Protein AF-A0A2E3DXV4-F1 (afdb_monomer_lite)

Structure (mmCIF, N/CA/C/O backbone):
data_AF-A0A2E3DXV4-F1
#
_entry.id   AF-A0A2E3DXV4-F1
#
loop_
_atom_site.group_PDB
_atom_site.id
_atom_site.type_symbol
_atom_site.label_atom_id
_atom_site.label_alt_id
_atom_site.label_comp_id
_atom_site.label_asym_id
_atom_site.label_entity_id
_atom_site.label_seq_id
_atom_site.pdbx_PDB_ins_code
_atom_site.Cartn_x
_atom_site.Cartn_y
_atom_site.Cartn_z
_atom_site.occupancy
_atom_site.B_iso_or_equiv
_atom_site.auth_seq_id
_atom_site.auth_comp_id
_atom_site.auth_asym_id
_atom_site.auth_atom_id
_atom_site.pdbx_PDB_model_num
ATOM 1 N N . MET A 1 1 ? -8.203 -9.265 20.233 1.00 44.47 1 MET A N 1
ATOM 2 C CA . MET A 1 1 ? -8.047 -9.547 18.787 1.00 44.47 1 MET A CA 1
ATOM 3 C C . MET A 1 1 ? -6.842 -8.768 18.284 1.00 44.47 1 MET A C 1
ATOM 5 O O . MET A 1 1 ? -6.758 -7.587 18.599 1.00 44.47 1 MET A O 1
ATOM 9 N N . LYS A 1 2 ? -5.885 -9.401 17.589 1.00 54.03 2 LYS A N 1
ATOM 10 C CA . LYS A 1 2 ? -4.787 -8.657 16.944 1.00 54.03 2 LYS A CA 1
ATOM 11 C C . LYS A 1 2 ? -5.381 -7.804 15.813 1.00 54.03 2 LYS A C 1
ATOM 13 O O . LYS A 1 2 ? -6.219 -8.333 15.081 1.00 54.03 2 LYS A O 1
ATOM 18 N N . PRO A 1 3 ? -5.008 -6.521 15.680 1.00 63.75 3 PRO A N 1
ATOM 19 C CA . PRO A 1 3 ? -5.442 -5.724 14.542 1.00 63.75 3 PRO A CA 1
ATOM 20 C C . PRO A 1 3 ? -4.912 -6.378 13.263 1.00 63.75 3 PRO A C 1
ATOM 22 O O . PRO A 1 3 ? -3.746 -6.765 13.198 1.00 63.75 3 PRO A O 1
ATOM 25 N N . LYS A 1 4 ? -5.797 -6.563 12.279 1.00 72.19 4 LYS A N 1
ATOM 26 C CA . LYS A 1 4 ? -5.457 -7.198 10.999 1.00 72.19 4 LYS A CA 1
ATOM 27 C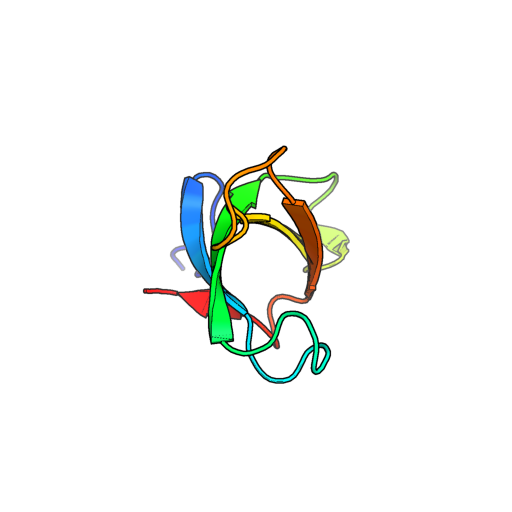 C . LYS A 1 4 ? -4.479 -6.332 10.195 1.00 72.19 4 LYS A C 1
ATOM 29 O O . LYS A 1 4 ? -3.659 -6.875 9.471 1.00 72.19 4 LYS A O 1
ATOM 34 N N . PHE A 1 5 ? -4.529 -5.017 10.398 1.00 78.81 5 PHE A N 1
ATOM 35 C CA . PHE A 1 5 ? -3.689 -4.018 9.749 1.00 78.81 5 PHE A CA 1
ATOM 36 C C . PHE A 1 5 ? -3.017 -3.124 10.799 1.00 78.81 5 PHE A C 1
ATOM 38 O O . PHE A 1 5 ? -3.620 -2.778 11.819 1.00 78.81 5 PHE A O 1
ATOM 45 N N . PHE A 1 6 ? -1.750 -2.786 10.575 1.00 82.75 6 PHE A N 1
ATOM 46 C CA . PHE A 1 6 ? -0.949 -1.916 11.438 1.00 82.75 6 PHE A CA 1
ATOM 47 C C . PHE A 1 6 ? 0.060 -1.128 10.594 1.00 82.75 6 PHE A C 1
ATOM 49 O O . PHE A 1 6 ? 0.368 -1.518 9.469 1.00 82.75 6 PHE A O 1
ATOM 56 N N . GLU A 1 7 ? 0.574 -0.020 11.123 1.00 85.00 7 GLU A N 1
ATOM 57 C CA . GLU A 1 7 ? 1.614 0.766 10.452 1.00 85.00 7 GLU A CA 1
ATOM 58 C C . GLU A 1 7 ? 2.871 -0.075 10.200 1.00 85.00 7 GLU A C 1
ATOM 60 O O . GLU A 1 7 ? 3.311 -0.826 11.068 1.00 85.00 7 GLU A O 1
ATOM 65 N N . GLY A 1 8 ? 3.437 0.021 9.001 1.00 85.06 8 GLY A N 1
ATOM 66 C CA . GLY A 1 8 ? 4.543 -0.828 8.563 1.00 85.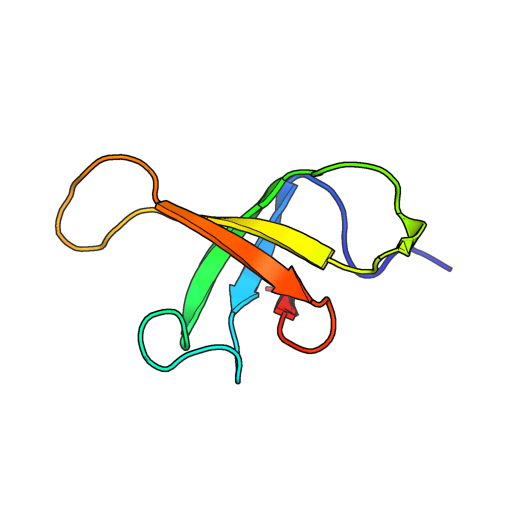06 8 GLY A CA 1
ATOM 67 C C . GLY A 1 8 ? 4.103 -2.179 7.989 1.00 85.06 8 GLY A C 1
ATOM 68 O O . GLY A 1 8 ? 4.940 -2.928 7.489 1.00 85.06 8 GLY A O 1
ATOM 69 N N . CYS A 1 9 ? 2.808 -2.513 8.021 1.00 87.81 9 CYS A N 1
ATOM 70 C CA . CYS A 1 9 ? 2.303 -3.753 7.440 1.00 87.81 9 CYS A CA 1
ATOM 71 C C . CYS A 1 9 ? 2.414 -3.717 5.911 1.00 87.81 9 CYS A C 1
ATOM 73 O O . CYS A 1 9 ? 2.016 -2.744 5.266 1.00 87.81 9 CYS A O 1
ATOM 75 N N . LYS A 1 10 ? 2.950 -4.792 5.328 1.00 90.50 10 LYS A N 1
ATOM 76 C CA . LYS A 1 10 ? 3.019 -4.959 3.880 1.00 90.50 10 LYS A CA 1
ATOM 77 C C . LYS A 1 10 ? 1.674 -5.459 3.373 1.00 90.50 10 LYS A C 1
ATOM 79 O O . LYS A 1 10 ? 1.166 -6.485 3.821 1.00 90.50 10 LYS A O 1
ATOM 84 N N . VAL A 1 11 ? 1.106 -4.734 2.425 1.00 91.69 11 VAL A N 1
ATOM 85 C CA . VAL A 1 11 ? -0.210 -5.032 1.867 1.00 91.69 11 VAL A CA 1
ATOM 86 C C . VAL A 1 11 ? -0.179 -5.005 0.352 1.00 91.69 11 VAL A C 1
ATOM 88 O O . VAL A 1 11 ? 0.651 -4.341 -0.268 1.00 91.69 11 VAL A O 1
ATOM 91 N N . LYS A 1 12 ? -1.134 -5.707 -0.241 1.00 91.19 12 LYS A N 1
ATOM 92 C CA . LYS A 1 12 ? -1.490 -5.635 -1.647 1.00 91.19 12 LYS A CA 1
ATOM 93 C C . LYS A 1 12 ? -2.840 -4.940 -1.784 1.00 91.19 12 LYS A C 1
ATOM 95 O O . LYS A 1 12 ? -3.810 -5.359 -1.153 1.00 91.19 12 LYS A O 1
ATOM 100 N N . ILE A 1 13 ? -2.900 -3.908 -2.615 1.00 90.94 13 ILE A N 1
ATOM 101 C CA . ILE A 1 13 ? -4.147 -3.227 -2.970 1.00 90.94 13 ILE A CA 1
ATOM 102 C C . ILE A 1 13 ? -4.920 -4.128 -3.931 1.00 90.94 13 ILE A C 1
ATOM 104 O O . ILE A 1 13 ? -4.349 -4.625 -4.907 1.00 90.94 13 ILE A O 1
ATOM 108 N N . GLN A 1 14 ? -6.200 -4.358 -3.639 1.00 91.25 14 GLN A N 1
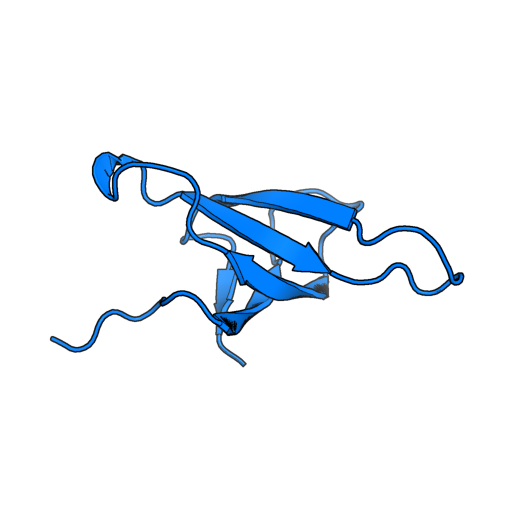ATOM 109 C CA . GLN A 1 14 ? -7.103 -5.145 -4.475 1.00 91.25 14 GLN A CA 1
ATOM 110 C C . GLN A 1 14 ? -8.475 -4.483 -4.614 1.00 91.25 14 GLN A C 1
ATOM 112 O O . GLN A 1 14 ? -8.998 -3.917 -3.657 1.00 91.25 14 GLN A O 1
ATOM 117 N N . ASN A 1 15 ? -9.089 -4.582 -5.793 1.00 87.94 15 ASN A N 1
ATOM 118 C CA . ASN A 1 15 ? -10.455 -4.114 -6.075 1.00 87.94 15 ASN A CA 1
ATOM 119 C C . ASN A 1 15 ? -10.703 -2.608 -5.819 1.00 87.94 15 ASN A C 1
ATOM 121 O O . ASN A 1 15 ? -11.850 -2.216 -5.622 1.00 87.94 15 ASN A O 1
ATOM 125 N N . PHE A 1 16 ? -9.659 -1.771 -5.764 1.00 84.94 16 PHE A N 1
ATOM 126 C CA . PHE A 1 16 ? -9.780 -0.339 -5.447 1.00 84.94 16 PHE A CA 1
ATOM 127 C C . PHE A 1 16 ? -9.939 0.519 -6.709 1.00 84.94 16 PHE A C 1
ATOM 129 O O . PHE A 1 16 ? -11.013 1.034 -6.993 1.00 84.94 16 PHE A O 1
ATOM 136 N N . ASP A 1 17 ? -8.872 0.629 -7.498 1.00 82.94 17 ASP A N 1
ATOM 137 C CA . ASP A 1 17 ? -8.846 1.345 -8.771 1.00 82.94 17 ASP A CA 1
ATOM 138 C C . ASP A 1 17 ? -7.880 0.629 -9.725 1.00 82.94 17 ASP A C 1
ATOM 140 O O . ASP A 1 17 ? -6.856 0.095 -9.286 1.00 82.94 17 ASP A O 1
ATOM 144 N N . ARG A 1 18 ? -8.193 0.612 -11.029 1.00 74.50 18 ARG A N 1
ATOM 145 C CA . ARG A 1 18 ? -7.422 -0.140 -12.039 1.00 74.50 18 ARG A CA 1
ATOM 146 C C . ARG A 1 18 ? -5.944 0.249 -12.076 1.00 74.50 18 ARG A C 1
ATOM 148 O O . ARG A 1 18 ? -5.120 -0.578 -12.452 1.00 74.50 18 ARG A O 1
ATOM 155 N N . GLY A 1 19 ? -5.598 1.481 -11.700 1.00 81.94 19 GLY A N 1
ATOM 156 C CA . GLY A 1 19 ? -4.212 1.931 -11.656 1.00 81.94 19 GLY A CA 1
ATOM 157 C C . GLY A 1 19 ? -3.413 1.333 -10.497 1.00 81.94 19 GLY A C 1
ATOM 158 O O . GLY A 1 19 ? -2.200 1.166 -10.626 1.00 81.94 19 GLY A O 1
ATOM 159 N N . TYR A 1 20 ? -4.068 1.002 -9.383 1.00 83.62 20 TYR A N 1
ATOM 160 C CA . TYR A 1 20 ? -3.434 0.600 -8.121 1.00 83.62 20 TYR A CA 1
ATOM 161 C C . TYR A 1 20 ? -3.657 -0.871 -7.773 1.00 83.62 20 TYR A C 1
ATOM 163 O O . TYR A 1 20 ? -2.959 -1.407 -6.914 1.00 83.62 20 TYR A O 1
ATOM 171 N N . ASP A 1 21 ? -4.600 -1.524 -8.446 1.00 87.06 21 ASP A N 1
ATOM 172 C CA . ASP A 1 21 ? -4.880 -2.942 -8.280 1.00 87.06 21 ASP A CA 1
ATOM 173 C C . ASP A 1 21 ? -3.623 -3.787 -8.523 1.00 87.06 21 ASP A C 1
ATOM 175 O O . ASP A 1 21 ? -2.865 -3.584 -9.473 1.00 87.06 2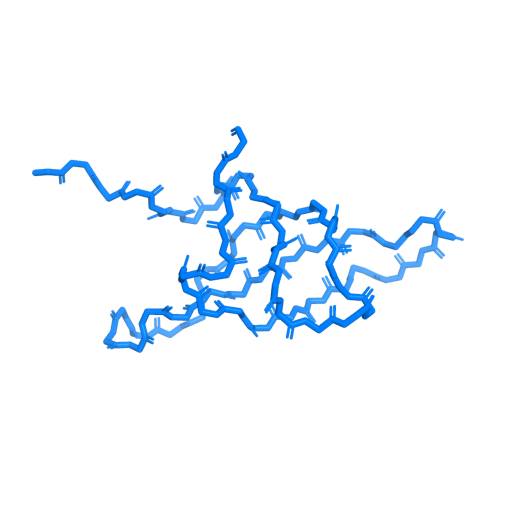1 ASP A O 1
ATOM 179 N N . GLY A 1 22 ? -3.355 -4.714 -7.609 1.00 86.88 22 GLY A N 1
ATOM 180 C CA . GLY A 1 22 ? -2.168 -5.556 -7.662 1.00 86.88 22 GLY A CA 1
ATOM 181 C C . GLY A 1 22 ? -0.891 -4.918 -7.113 1.00 86.88 22 GLY A C 1
ATOM 182 O O . GLY A 1 22 ? 0.103 -5.634 -6.963 1.00 86.88 22 GLY A O 1
ATOM 183 N N . ARG A 1 23 ? -0.897 -3.625 -6.762 1.00 87.62 23 ARG A N 1
ATOM 184 C CA . ARG A 1 23 ? 0.282 -2.968 -6.184 1.00 87.62 23 ARG A CA 1
ATOM 185 C C . ARG A 1 23 ? 0.524 -3.387 -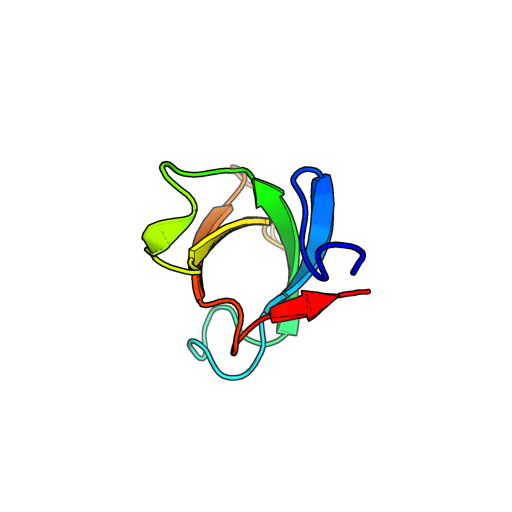4.756 1.00 87.62 23 ARG A C 1
ATOM 187 O O . ARG A 1 23 ? -0.405 -3.600 -3.982 1.00 87.62 23 ARG A O 1
ATOM 194 N N . ILE A 1 24 ? 1.802 -3.439 -4.417 1.00 90.44 24 ILE A N 1
ATOM 195 C CA . ILE A 1 24 ? 2.279 -3.790 -3.092 1.00 90.44 24 ILE A CA 1
ATOM 196 C C . ILE A 1 24 ? 2.879 -2.546 -2.462 1.00 90.44 24 ILE A C 1
ATOM 198 O O . ILE A 1 24 ? 3.722 -1.891 -3.070 1.00 90.44 24 ILE A O 1
ATOM 202 N N . GLY A 1 25 ? 2.459 -2.249 -1.241 1.00 90.94 25 GLY A N 1
ATOM 203 C CA . GLY A 1 25 ? 2.971 -1.126 -0.478 1.00 90.94 25 GLY A CA 1
ATOM 204 C C . GLY A 1 25 ? 3.004 -1.402 1.014 1.00 90.94 25 GLY A C 1
ATOM 205 O O . GLY A 1 25 ? 2.658 -2.487 1.483 1.00 90.94 25 GLY A O 1
ATOM 206 N N . ILE A 1 26 ? 3.452 -0.397 1.748 1.00 91.25 26 ILE A N 1
ATOM 207 C CA . ILE A 1 26 ? 3.526 -0.368 3.201 1.00 91.25 26 ILE A CA 1
ATOM 208 C C . ILE A 1 26 ? 2.394 0.522 3.709 1.00 91.25 26 ILE A C 1
ATOM 210 O O . ILE A 1 26 ? 2.160 1.604 3.168 1.00 91.25 26 ILE A O 1
ATOM 214 N N . LEU A 1 27 ? 1.699 0.073 4.750 1.00 89.62 27 LEU A N 1
ATOM 215 C CA . LEU A 1 27 ? 0.718 0.896 5.442 1.00 89.62 27 LEU A CA 1
ATOM 216 C C . LEU A 1 27 ? 1.399 1.992 6.259 1.00 89.62 27 LEU A C 1
ATOM 218 O O . LEU A 1 27 ? 2.203 1.707 7.141 1.00 89.62 27 LEU A O 1
ATOM 222 N N . GLU A 1 28 ? 1.007 3.232 6.018 1.00 87.19 28 GLU A N 1
ATOM 223 C CA . GLU A 1 28 ? 1.227 4.367 6.904 1.00 87.19 28 GLU A CA 1
ATOM 224 C C . GLU A 1 28 ? -0.093 4.767 7.568 1.00 87.19 28 GLU A C 1
ATOM 226 O O . GLU A 1 28 ? -1.160 4.774 6.942 1.00 87.19 28 GLU A O 1
ATOM 231 N N . THR A 1 29 ? -0.022 5.148 8.842 1.00 72.69 29 THR A N 1
ATOM 232 C CA . THR A 1 29 ? -1.161 5.744 9.540 1.00 72.69 29 THR A CA 1
ATOM 233 C C . THR A 1 29 ? -1.446 7.134 8.965 1.00 72.69 29 THR A C 1
ATOM 235 O O . THR A 1 29 ? -0.631 8.044 9.100 1.00 72.69 29 THR A O 1
ATOM 238 N N . ILE A 1 30 ? -2.631 7.343 8.385 1.00 64.62 30 ILE A N 1
ATOM 239 C CA . ILE A 1 30 ? -3.199 8.688 8.206 1.00 64.62 30 ILE A CA 1
ATOM 240 C C . ILE A 1 30 ? -4.385 8.822 9.154 1.00 64.62 30 ILE A C 1
ATOM 242 O O . ILE A 1 30 ? -5.446 8.260 8.913 1.00 64.62 30 ILE A O 1
ATOM 246 N N . GLY A 1 31 ? -4.210 9.611 10.214 1.00 57.25 31 GLY A N 1
ATOM 247 C CA . GLY A 1 31 ? -5.319 10.088 11.042 1.00 57.25 31 GLY A CA 1
ATOM 248 C C . GLY A 1 31 ? -6.103 9.011 11.805 1.00 57.25 31 GLY A C 1
ATOM 249 O O . GLY A 1 31 ? -5.785 7.825 11.801 1.00 57.25 31 GLY A O 1
ATOM 250 N N . SER A 1 32 ? -7.103 9.461 12.566 1.00 50.44 32 SER A N 1
ATOM 251 C CA . SER A 1 32 ? -7.838 8.644 13.537 1.00 50.44 32 SER A CA 1
ATOM 252 C C . SER A 1 32 ? -8.455 7.384 12.918 1.00 50.44 32 SER A C 1
ATOM 254 O O . SER A 1 32 ? -9.201 7.468 11.947 1.00 50.44 32 SER A O 1
ATOM 256 N N . LYS A 1 33 ? -8.247 6.233 13.579 1.00 57.19 33 LYS A N 1
ATOM 257 C CA . LYS A 1 33 ? -8.771 4.875 13.282 1.00 57.19 33 LYS A CA 1
ATOM 258 C C . LYS A 1 33 ? -10.290 4.748 13.025 1.00 57.19 33 LYS A C 1
ATOM 260 O O . LYS A 1 33 ? -10.777 3.637 12.846 1.00 57.19 33 LYS A O 1
ATOM 265 N N . GLN A 1 34 ? -11.054 5.838 13.054 1.00 59.62 34 GLN A N 1
ATOM 266 C CA . GLN A 1 34 ? -12.505 5.826 12.869 1.00 59.62 34 GLN A CA 1
ATOM 267 C C . GLN A 1 34 ? -12.926 5.533 11.421 1.00 59.62 34 GLN A C 1
ATOM 269 O O . GLN A 1 34 ? -13.991 4.953 11.235 1.00 59.62 34 GLN A O 1
ATOM 274 N N . ASN A 1 35 ? -12.092 5.844 10.420 1.00 64.69 35 ASN A N 1
ATOM 275 C CA . ASN A 1 35 ? -12.486 5.720 9.010 1.00 64.69 35 ASN A CA 1
ATOM 276 C C . ASN A 1 35 ? -12.091 4.404 8.322 1.00 64.69 35 ASN A C 1
ATOM 278 O O . ASN A 1 35 ? -12.491 4.205 7.184 1.00 64.69 35 ASN A O 1
ATOM 282 N N . LYS A 1 36 ? -11.366 3.484 8.984 1.00 75.75 36 LYS A N 1
ATOM 283 C CA . LYS A 1 36 ? -10.914 2.207 8.374 1.00 75.75 36 LYS A CA 1
ATOM 284 C C . LYS A 1 36 ? -10.215 2.387 7.015 1.00 75.75 36 LYS A C 1
ATOM 286 O O . LYS A 1 36 ? -10.310 1.542 6.128 1.00 75.75 36 LYS A O 1
ATOM 291 N N . GLU A 1 37 ? -9.523 3.503 6.844 1.00 84.12 37 GLU A N 1
ATOM 292 C CA . GLU A 1 37 ? -8.748 3.826 5.653 1.00 84.12 37 GLU A CA 1
ATOM 293 C C . GLU A 1 37 ? -7.272 3.858 6.020 1.00 84.12 37 GLU A C 1
ATOM 295 O O . GLU A 1 37 ? -6.895 4.331 7.094 1.00 84.12 37 GLU A O 1
ATOM 300 N N . TRP A 1 38 ? -6.434 3.363 5.118 1.00 86.50 38 TRP A N 1
ATOM 301 C CA . TRP A 1 38 ? -4.994 3.364 5.290 1.00 86.50 38 TRP A CA 1
ATOM 302 C C . TRP A 1 38 ? -4.309 4.037 4.120 1.00 86.50 38 TRP A C 1
ATOM 304 O O . TRP A 1 38 ? -4.675 3.847 2.961 1.00 86.50 38 TRP A O 1
ATOM 314 N N . LYS A 1 39 ? -3.247 4.779 4.418 1.00 89.25 39 LYS A N 1
ATOM 315 C CA . LYS A 1 39 ? -2.343 5.254 3.383 1.00 89.25 39 LYS A CA 1
ATOM 316 C C . LYS A 1 39 ? -1.422 4.113 3.004 1.00 89.25 39 LYS A C 1
ATOM 318 O O . LYS A 1 39 ? -0.644 3.646 3.825 1.00 89.25 39 LYS A O 1
ATOM 323 N N . VAL A 1 40 ? -1.484 3.677 1.762 1.00 89.75 40 VAL A N 1
ATOM 324 C CA . VAL A 1 40 ? -0.544 2.708 1.218 1.00 89.75 40 VAL A CA 1
ATOM 325 C C . VAL A 1 40 ? 0.534 3.471 0.476 1.00 89.75 40 VAL A C 1
ATOM 327 O O . VAL A 1 40 ? 0.248 4.133 -0.522 1.00 89.75 40 VAL A O 1
ATOM 330 N N . VAL A 1 41 ? 1.768 3.381 0.960 1.00 90.06 41 VAL A N 1
ATOM 331 C CA . VAL A 1 41 ? 2.950 3.922 0.289 1.00 90.06 41 VAL A CA 1
ATOM 332 C C . VAL A 1 41 ? 3.594 2.804 -0.520 1.00 90.06 41 VAL A C 1
ATOM 334 O O . VAL A 1 41 ? 3.915 1.749 0.021 1.00 90.06 41 VAL A O 1
ATOM 337 N N . PHE A 1 42 ? 3.771 3.005 -1.818 1.00 88.19 42 PHE A N 1
ATOM 338 C CA . PHE A 1 42 ? 4.365 2.020 -2.718 1.00 88.19 42 PHE A CA 1
ATOM 339 C C . PHE A 1 42 ? 5.332 2.703 -3.687 1.00 88.19 42 PHE A C 1
ATOM 341 O O . PHE A 1 42 ? 5.206 3.885 -4.014 1.00 88.19 42 PHE A O 1
ATOM 348 N N . GLU A 1 43 ? 6.292 1.940 -4.188 1.00 83.06 43 GLU A N 1
ATOM 349 C CA . GLU A 1 43 ? 7.214 2.421 -5.212 1.00 83.06 43 GLU A CA 1
ATOM 350 C C . GLU A 1 43 ? 6.658 2.150 -6.609 1.00 83.06 43 GLU A C 1
ATOM 352 O O . GLU A 1 43 ? 6.005 1.134 -6.865 1.00 83.06 43 GLU A O 1
ATOM 357 N N . TRP A 1 44 ? 6.893 3.086 -7.529 1.00 79.75 44 TRP A N 1
ATOM 358 C CA . TRP A 1 44 ? 6.502 2.907 -8.921 1.00 79.75 44 TRP A CA 1
ATOM 359 C C . TRP A 1 44 ? 7.517 2.023 -9.654 1.00 79.75 44 TRP A C 1
ATOM 361 O O . TRP A 1 44 ? 8.721 2.229 -9.507 1.00 79.75 44 TRP A O 1
ATOM 371 N N . PRO A 1 45 ? 7.058 1.095 -10.513 1.00 70.81 45 PRO A N 1
ATOM 372 C CA . PRO A 1 45 ? 7.939 0.157 -11.214 1.00 70.81 45 PRO A CA 1
ATOM 373 C C . PRO A 1 45 ? 8.927 0.832 -12.175 1.00 70.81 45 PRO A C 1
ATOM 375 O O . PRO A 1 45 ? 9.946 0.245 -12.513 1.00 70.81 45 PRO A O 1
ATOM 378 N N . LEU A 1 46 ? 8.641 2.058 -12.618 1.00 75.75 46 LEU A N 1
ATOM 379 C CA . LEU A 1 46 ? 9.485 2.805 -13.554 1.00 75.75 46 LEU A CA 1
ATOM 380 C C . LEU A 1 46 ? 10.611 3.601 -12.870 1.00 75.75 46 LEU A C 1
ATOM 382 O O . LEU A 1 46 ? 11.356 4.289 -13.560 1.00 75.75 46 LEU A O 1
ATOM 386 N N . GLY A 1 47 ? 10.745 3.503 -11.542 1.00 63.81 47 GLY A N 1
ATOM 387 C CA . GLY A 1 47 ? 11.642 4.349 -10.758 1.00 63.81 47 GLY A CA 1
ATOM 388 C C . GLY A 1 47 ? 11.101 5.779 -10.658 1.00 63.81 47 GLY A C 1
ATOM 389 O O . GLY A 1 47 ? 10.824 6.437 -11.657 1.00 63.81 47 GLY A O 1
ATOM 390 N N . GLY A 1 48 ? 10.899 6.270 -9.438 1.00 66.94 48 GLY A N 1
ATOM 391 C CA . GLY A 1 48 ? 10.315 7.590 -9.203 1.00 66.94 48 GLY A CA 1
ATOM 392 C C . GLY A 1 48 ? 9.989 7.834 -7.733 1.00 66.94 48 GLY A C 1
ATOM 393 O O . GLY A 1 48 ? 10.252 6.985 -6.886 1.00 66.94 48 GLY A O 1
ATOM 394 N N . LEU A 1 49 ? 9.413 9.004 -7.435 1.00 67.31 49 LEU A N 1
ATOM 395 C CA . LEU A 1 49 ? 8.950 9.357 -6.088 1.00 67.31 49 LEU A CA 1
ATOM 396 C C . LEU A 1 49 ? 7.962 8.305 -5.561 1.00 67.31 49 LEU A C 1
ATOM 398 O O . LEU A 1 49 ? 7.112 7.824 -6.314 1.00 67.31 49 LEU A O 1
ATOM 402 N N . ALA A 1 50 ? 8.053 7.981 -4.268 1.00 78.75 50 ALA A N 1
ATOM 403 C CA . ALA A 1 50 ? 7.126 7.067 -3.609 1.00 78.75 50 ALA A CA 1
ATOM 404 C C . ALA A 1 50 ? 5.676 7.535 -3.826 1.00 78.75 50 ALA A C 1
ATOM 406 O O . ALA A 1 50 ? 5.292 8.645 -3.445 1.00 78.75 50 ALA A O 1
ATOM 407 N N . GLY A 1 51 ? 4.877 6.688 -4.474 1.00 84.56 51 GLY A N 1
ATOM 408 C CA . GLY A 1 51 ? 3.451 6.909 -4.629 1.00 84.56 51 GLY A CA 1
ATOM 409 C C . GLY A 1 51 ? 2.750 6.618 -3.313 1.00 84.56 51 GLY A C 1
ATOM 410 O O . GLY A 1 51 ? 3.132 5.703 -2.587 1.00 84.56 51 GLY A O 1
ATOM 411 N N . HIS A 1 52 ? 1.710 7.379 -3.004 1.00 88.75 52 HIS A N 1
ATOM 412 C CA . HIS A 1 52 ? 0.819 7.041 -1.906 1.00 88.75 52 HIS A CA 1
ATOM 413 C C . HIS A 1 52 ? -0.628 7.121 -2.363 1.00 88.75 52 HIS A C 1
ATOM 415 O O . HIS A 1 52 ? -0.974 7.916 -3.237 1.00 88.75 52 HIS A O 1
ATOM 421 N N . VAL A 1 53 ? -1.468 6.279 -1.779 1.00 87.62 53 VAL A N 1
ATOM 422 C CA . VAL A 1 53 ? -2.906 6.261 -2.037 1.00 87.62 53 VAL A CA 1
ATOM 423 C C . VAL A 1 53 ? -3.630 5.867 -0.761 1.00 87.62 53 VAL A C 1
ATOM 425 O O . VAL A 1 53 ? -3.152 5.015 -0.016 1.00 87.62 53 VAL A O 1
ATOM 428 N N . VAL A 1 54 ? -4.745 6.530 -0.474 1.00 88.88 54 VAL A N 1
ATOM 429 C CA . VAL A 1 54 ? -5.599 6.189 0.666 1.00 88.88 54 VAL A CA 1
ATOM 430 C C . VAL A 1 54 ? -6.579 5.122 0.201 1.00 88.88 54 VAL A C 1
ATOM 432 O O . VAL A 1 54 ? -7.273 5.325 -0.792 1.00 88.88 54 VAL A O 1
ATOM 435 N N . VAL A 1 55 ? -6.580 3.977 0.875 1.00 87.56 55 VAL A N 1
ATOM 436 C CA . VAL A 1 55 ? -7.350 2.790 0.496 1.00 87.56 55 VAL A CA 1
ATOM 437 C C . VAL A 1 55 ? -8.088 2.268 1.727 1.00 87.56 55 VAL A C 1
ATOM 439 O O . VAL A 1 55 ? -7.470 2.131 2.787 1.00 87.56 55 VAL A O 1
ATOM 442 N N . PRO A 1 56 ? -9.385 1.951 1.622 1.00 87.69 56 PRO A N 1
ATOM 443 C CA . PRO A 1 56 ? -10.128 1.329 2.712 1.00 87.69 56 PRO A CA 1
ATOM 444 C C . PRO A 1 56 ? -9.615 -0.089 3.005 1.00 87.69 56 PRO A C 1
ATOM 446 O O . PRO A 1 56 ? -9.157 -0.801 2.112 1.00 87.69 56 PRO A O 1
ATOM 449 N N . GLU A 1 57 ? -9.724 -0.528 4.260 1.00 85.62 57 GLU A N 1
ATOM 450 C CA . GLU A 1 57 ? -9.282 -1.855 4.724 1.00 85.62 57 GLU A CA 1
ATOM 451 C C . GLU A 1 57 ? -9.858 -3.020 3.911 1.00 85.62 57 GLU A C 1
ATOM 453 O O . GLU A 1 57 ? -9.172 -4.022 3.706 1.00 85.62 57 GLU A O 1
ATOM 458 N N . ASP A 1 58 ? -11.092 -2.889 3.420 1.00 87.94 58 ASP A N 1
ATOM 459 C CA . ASP A 1 58 ? -11.771 -3.904 2.604 1.00 87.94 58 ASP A CA 1
ATOM 460 C C . ASP A 1 58 ? -11.076 -4.159 1.255 1.00 87.94 58 ASP A C 1
ATOM 462 O O . ASP A 1 58 ? -11.204 -5.235 0.669 1.00 87.94 58 ASP A O 1
ATOM 466 N N . ASN A 1 59 ? -10.289 -3.190 0.789 1.00 89.69 59 ASN A N 1
ATOM 467 C CA . ASN A 1 59 ? -9.536 -3.232 -0.458 1.00 89.69 59 ASN A CA 1
ATOM 468 C C . ASN A 1 59 ? -8.051 -3.571 -0.253 1.00 89.69 59 ASN A C 1
ATOM 470 O O . ASN A 1 59 ? -7.234 -3.416 -1.165 1.00 89.69 59 ASN A O 1
ATOM 474 N N . LEU A 1 60 ? -7.683 -4.033 0.943 1.00 88.31 60 LEU A N 1
ATOM 475 C CA . LEU A 1 60 ? -6.314 -4.369 1.305 1.00 88.31 60 LEU A CA 1
ATOM 476 C C . LEU A 1 60 ? -6.188 -5.846 1.666 1.00 88.31 60 LEU A C 1
ATOM 478 O O . LEU A 1 60 ? -6.949 -6.404 2.454 1.00 88.31 60 LEU A O 1
ATOM 482 N N . GLN A 1 61 ? -5.157 -6.483 1.123 1.00 90.00 61 GLN A N 1
ATOM 483 C CA . GLN A 1 61 ? -4.758 -7.836 1.485 1.00 90.00 61 GLN A CA 1
ATOM 484 C C . GLN A 1 61 ? -3.382 -7.795 2.145 1.00 90.00 61 GLN A C 1
ATOM 486 O O . GLN A 1 61 ? -2.412 -7.390 1.515 1.00 90.00 61 GLN A O 1
ATOM 491 N N . VAL A 1 62 ? -3.286 -8.229 3.402 1.00 87.88 62 VAL A N 1
ATOM 492 C CA . VAL A 1 62 ? -1.994 -8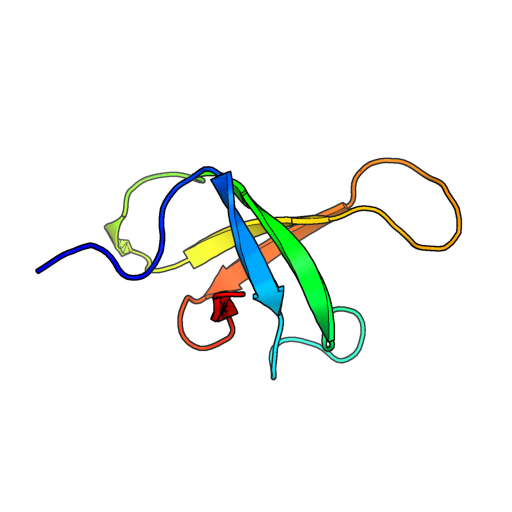.411 4.086 1.00 87.88 62 VAL A CA 1
ATOM 493 C C . VAL A 1 62 ? -1.196 -9.513 3.392 1.00 87.88 62 VAL A C 1
ATOM 495 O O . VAL A 1 62 ? -1.769 -10.552 3.052 1.00 87.88 62 VAL A O 1
ATOM 498 N N . LEU A 1 63 ? 0.100 -9.266 3.187 1.00 83.75 63 LEU A N 1
ATOM 499 C CA . LEU A 1 63 ? 1.064 -10.220 2.631 1.00 83.75 63 LEU A CA 1
ATOM 500 C C . LEU A 1 63 ? 1.986 -10.797 3.706 1.00 83.75 63 LEU A C 1
ATOM 502 O O . LEU A 1 63 ? 2.309 -10.064 4.667 1.00 83.75 63 LEU A O 1
#

pLDDT: mean 80.49, std 11.65, range [44.47, 91.69]

Foldseek 3Di:
DPPPDDFQFWKAFDPFDPVRHRFIFTWDDDDDPPQQKTWGWGADPVGDDTDIDIGHPVRIDTD

Sequence (63 aa):
MKPKFFEGCKVKIQNFDRGYDGRIGILETIGSKQNKEWKVVFEWPLGGLAGHVVVPEDNLQVL

Secondary structure (DSSP, 8-state):
---S--TT-EEEE-SS-TTTTT-EEEEE--S-TTS-EEEEEE--TTS-SPEEEEEEGGGEEE-

Radius of gyration: 11.23 Å; chains: 1; bounding box: 24×20×32 Å